Protein AF-A0A699X4Z8-F1 (afdb_monomer_lite)

Radius of gyration: 16.63 Å; chains: 1; bounding box: 36×35×42 Å

Foldseek 3Di:
DCVVPVVLVVVLVVLLCVLLVDDPPDDPVSSVVSPDPSSVVSRVSVVVVVVVCCVVPPPDPDPPPDPDD

Sequence (69 aa):
MLCKNPLIQEKVLQEVKTATEANDDISIDEFRFKLTQVALDKMHYLHSALTETLRLYPTVPLDGKSAGK

InterPro domains:
  IPR001128 Cytochrome P450 [PF00067] (2-62)
  IPR036396 Cytochrome P450 superfamily [G3DSA:1.10.630.10] (1-69)
  IPR036396 Cytochrome P450 superfamily [SSF48264] (2-62)

Organism: Tanacetum cinerariifolium (NCBI:txid118510)

Secondary structure (DSSP, 8-state):
-GGG-HHHHHHHHHHHHHHHT--TT--HHHHHHH--HHHHHT-HHHHHHHHHHHHHS-SS---------

pLDDT: mean 84.64, std 9.28, range [44.5, 92.62]

Structure (mmCIF, N/CA/C/O backbone):
data_AF-A0A699X4Z8-F1
#
_entry.id   AF-A0A699X4Z8-F1
#
loop_
_atom_site.group_PDB
_atom_site.id
_atom_site.type_symbol
_atom_site.label_atom_id
_atom_site.label_alt_id
_atom_site.label_comp_id
_atom_site.label_asym_id
_atom_site.label_entity_id
_atom_site.label_seq_id
_atom_site.pdbx_PDB_ins_code
_atom_site.Cartn_x
_atom_site.Cartn_y
_atom_site.Cartn_z
_atom_site.occupancy
_atom_site.B_iso_or_equiv
_atom_site.auth_seq_id
_atom_site.auth_comp_id
_atom_site.auth_asym_id
_atom_site.auth_atom_id
_atom_site.pdbx_PDB_model_num
ATOM 1 N N . MET A 1 1 ? -8.020 6.132 9.053 1.00 76.31 1 MET A N 1
ATOM 2 C CA . MET A 1 1 ? -6.937 5.549 9.875 1.00 76.31 1 MET A CA 1
ATOM 3 C C . MET A 1 1 ? -5.562 5.843 9.293 1.00 76.31 1 MET A C 1
ATOM 5 O O . MET A 1 1 ? -4.769 6.453 9.995 1.00 76.31 1 MET A O 1
ATOM 9 N N . LEU A 1 2 ? -5.300 5.533 8.020 1.00 80.88 2 LEU A N 1
ATOM 10 C CA . LEU A 1 2 ? -4.014 5.832 7.366 1.00 80.88 2 LEU A CA 1
ATOM 11 C C . LEU A 1 2 ? -3.644 7.326 7.381 1.00 80.88 2 LEU A C 1
ATOM 13 O O . LEU A 1 2 ? -2.580 7.674 7.870 1.00 80.88 2 LEU A O 1
ATOM 17 N N . CYS A 1 3 ? -4.568 8.221 7.014 1.00 81.06 3 CYS A N 1
ATOM 18 C CA . CYS A 1 3 ? -4.316 9.674 7.009 1.00 81.06 3 CYS A CA 1
ATOM 19 C C . CYS A 1 3 ? -4.083 10.294 8.400 1.00 81.06 3 CYS A C 1
ATOM 21 O O . CYS A 1 3 ? -3.651 11.434 8.501 1.00 81.06 3 CYS A O 1
ATOM 23 N N . LYS A 1 4 ? -4.396 9.561 9.480 1.00 86.31 4 LYS A N 1
ATOM 24 C CA . LYS A 1 4 ? -4.099 9.973 10.864 1.00 86.31 4 LYS A CA 1
ATOM 25 C C . LYS A 1 4 ? -2.768 9.404 11.369 1.00 86.31 4 LYS A C 1
ATOM 27 O O . LYS A 1 4 ? -2.322 9.783 12.442 1.00 86.31 4 LYS A O 1
ATOM 32 N N . ASN A 1 5 ? -2.156 8.493 10.612 1.00 86.56 5 ASN A N 1
ATOM 33 C CA . ASN A 1 5 ? -0.933 7.782 10.961 1.00 86.56 5 ASN A CA 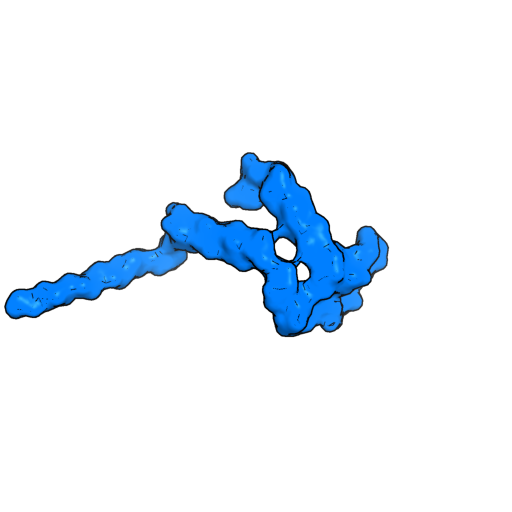1
ATOM 34 C C . ASN A 1 5 ? 0.076 7.923 9.805 1.00 86.56 5 ASN A C 1
ATOM 36 O O . ASN A 1 5 ? 0.251 6.976 9.033 1.00 86.56 5 ASN A O 1
ATOM 40 N N . PRO A 1 6 ? 0.739 9.088 9.670 1.00 89.19 6 PRO A N 1
ATOM 41 C CA . PRO A 1 6 ? 1.597 9.400 8.522 1.00 89.19 6 PRO A CA 1
ATOM 42 C C . PRO A 1 6 ? 2.727 8.381 8.322 1.00 89.19 6 PRO A C 1
ATOM 44 O O . PRO A 1 6 ? 3.032 8.025 7.191 1.00 89.19 6 PRO A O 1
ATOM 47 N N . LEU A 1 7 ? 3.273 7.825 9.409 1.00 89.25 7 LEU A N 1
ATOM 48 C CA . LEU A 1 7 ? 4.300 6.779 9.349 1.00 89.25 7 LEU A CA 1
ATOM 49 C C . LEU A 1 7 ? 3.804 5.495 8.670 1.00 89.25 7 LEU A C 1
ATOM 51 O O . LEU A 1 7 ? 4.541 4.852 7.930 1.00 89.25 7 LEU A O 1
ATOM 55 N N . ILE A 1 8 ? 2.553 5.100 8.920 1.00 87.69 8 ILE A N 1
ATOM 56 C CA . ILE A 1 8 ? 1.968 3.909 8.292 1.00 87.69 8 ILE A CA 1
ATOM 57 C C . ILE A 1 8 ? 1.622 4.209 6.835 1.00 87.69 8 ILE A C 1
ATOM 59 O O . ILE A 1 8 ? 1.843 3.367 5.970 1.00 87.69 8 ILE A O 1
ATOM 63 N N . GLN A 1 9 ? 1.131 5.416 6.553 1.00 89.25 9 GLN A N 1
ATOM 64 C CA . GLN A 1 9 ? 0.861 5.855 5.188 1.00 89.25 9 GLN A CA 1
ATOM 65 C C . GLN A 1 9 ? 2.131 5.851 4.324 1.00 89.25 9 GLN A C 1
ATOM 67 O O . GLN A 1 9 ? 2.083 5.374 3.194 1.00 89.25 9 GLN A O 1
ATOM 72 N N . GLU A 1 10 ? 3.262 6.321 4.854 1.00 91.62 10 GLU A N 1
ATOM 73 C CA . GLU A 1 10 ? 4.543 6.287 4.143 1.00 91.62 10 GLU A CA 1
ATOM 74 C C . GLU A 1 10 ? 5.003 4.851 3.868 1.00 91.62 10 GLU A C 1
ATOM 76 O O . GLU A 1 10 ? 5.363 4.534 2.737 1.00 91.62 10 GLU A O 1
ATOM 81 N N . LYS A 1 11 ? 4.907 3.951 4.855 1.00 91.12 11 LYS A N 1
ATOM 82 C CA . LYS A 1 11 ? 5.253 2.532 4.666 1.00 91.12 11 LYS A CA 1
ATOM 83 C C . LYS A 1 11 ? 4.405 1.857 3.591 1.00 91.12 11 LYS A C 1
ATOM 85 O O . LYS A 1 11 ? 4.952 1.178 2.729 1.00 91.12 11 LYS A O 1
ATOM 90 N N . VAL A 1 12 ? 3.090 2.078 3.613 1.00 91.00 12 VAL A N 1
ATOM 91 C CA . VAL A 1 12 ? 2.179 1.553 2.585 1.00 91.00 12 VAL A CA 1
ATOM 92 C C . VAL A 1 12 ? 2.521 2.137 1.214 1.00 91.00 12 VAL A C 1
ATOM 94 O O . VAL A 1 12 ? 2.560 1.400 0.236 1.00 91.00 12 VAL A O 1
ATOM 97 N N . LEU A 1 13 ? 2.824 3.436 1.125 1.00 89.81 13 LEU A N 1
ATOM 98 C CA . LEU A 1 13 ? 3.215 4.065 -0.137 1.00 89.81 13 LEU A CA 1
ATOM 99 C C . LEU A 1 13 ? 4.506 3.459 -0.705 1.00 89.81 13 LEU A C 1
ATOM 101 O O . LEU A 1 13 ? 4.559 3.152 -1.895 1.00 89.81 13 LEU A O 1
ATOM 105 N N . GLN A 1 14 ? 5.529 3.270 0.132 1.00 90.75 14 GLN A N 1
ATOM 106 C CA . GLN A 1 14 ? 6.786 2.633 -0.274 1.00 90.75 14 GLN A CA 1
ATOM 107 C C . GLN A 1 14 ? 6.558 1.202 -0.767 1.00 90.75 14 GLN A C 1
ATOM 109 O O . GLN A 1 14 ? 7.104 0.798 -1.794 1.00 90.75 14 GLN A O 1
ATOM 114 N N . GLU A 1 15 ? 5.716 0.449 -0.066 1.00 91.44 15 GLU A N 1
ATOM 115 C CA . GLU A 1 15 ? 5.383 -0.925 -0.422 1.00 91.44 15 GLU A CA 1
ATOM 116 C C . GLU A 1 15 ? 4.621 -1.002 -1.750 1.00 91.44 15 GLU A C 1
ATOM 118 O O . GLU A 1 15 ? 4.969 -1.810 -2.608 1.00 91.44 15 GLU A O 1
ATOM 123 N N . VAL A 1 16 ? 3.655 -0.106 -1.973 1.00 90.25 16 VAL A N 1
ATOM 124 C CA . VAL A 1 16 ? 2.922 -0.012 -3.242 1.00 90.25 16 VAL A CA 1
ATOM 125 C C . VAL A 1 16 ? 3.866 0.340 -4.390 1.00 90.25 16 VAL A C 1
ATOM 127 O O . VAL A 1 16 ? 3.842 -0.348 -5.412 1.00 90.25 16 VAL A O 1
ATOM 130 N N . LYS A 1 17 ? 4.729 1.353 -4.226 1.00 90.12 17 LYS A N 1
ATOM 131 C CA . LYS A 1 17 ? 5.719 1.739 -5.248 1.00 90.12 17 LYS A CA 1
ATOM 132 C C . LYS A 1 17 ? 6.665 0.583 -5.579 1.00 90.12 17 LYS A C 1
ATOM 134 O O . LYS A 1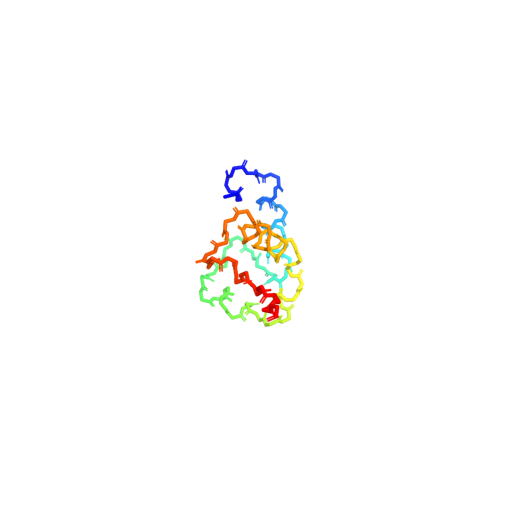 17 ? 6.911 0.316 -6.750 1.00 90.12 17 LYS A O 1
ATOM 139 N N . THR A 1 18 ? 7.126 -0.144 -4.562 1.00 90.06 18 THR A N 1
ATOM 140 C CA . THR A 1 18 ? 8.031 -1.292 -4.730 1.00 90.06 18 THR A CA 1
ATOM 141 C C . THR A 1 18 ? 7.338 -2.476 -5.404 1.00 90.06 18 THR A C 1
ATOM 143 O O . THR A 1 18 ? 7.893 -3.077 -6.317 1.00 90.06 18 THR A O 1
ATOM 146 N N . ALA A 1 19 ? 6.118 -2.818 -4.987 1.00 89.19 19 ALA A N 1
ATOM 147 C CA . ALA A 1 19 ? 5.396 -3.977 -5.507 1.00 89.19 19 ALA A CA 1
ATOM 148 C C . ALA A 1 19 ? 4.865 -3.767 -6.931 1.00 89.19 19 ALA A C 1
ATOM 150 O O . ALA A 1 19 ? 4.730 -4.735 -7.677 1.00 89.19 19 ALA A O 1
ATOM 151 N N . THR A 1 20 ? 4.561 -2.520 -7.295 1.00 87.69 20 THR A N 1
ATOM 152 C CA . THR A 1 20 ? 4.083 -2.159 -8.635 1.00 87.69 20 THR A CA 1
ATOM 153 C C . THR A 1 20 ? 5.181 -1.607 -9.533 1.00 87.69 20 THR A C 1
ATOM 155 O O . THR A 1 20 ? 4.882 -1.298 -10.675 1.00 87.69 20 THR A O 1
ATOM 158 N N . GLU A 1 21 ? 6.424 -1.452 -9.063 1.00 86.25 21 GLU A N 1
ATOM 159 C CA . GLU A 1 21 ? 7.514 -0.800 -9.818 1.00 86.25 21 GLU A CA 1
ATOM 160 C C . GLU A 1 21 ? 7.038 0.513 -10.479 1.00 86.25 21 GLU A C 1
ATOM 162 O O . GLU A 1 21 ? 7.270 0.792 -11.662 1.00 86.25 21 GLU A O 1
ATOM 167 N N . ALA A 1 22 ? 6.241 1.275 -9.727 1.00 83.44 22 ALA A N 1
ATOM 168 C CA . ALA A 1 22 ? 5.590 2.490 -10.187 1.00 83.44 22 ALA A CA 1
ATOM 169 C C . ALA A 1 22 ? 6.471 3.708 -9.902 1.00 83.44 22 ALA A C 1
ATOM 171 O O . ALA A 1 22 ? 6.912 3.918 -8.770 1.00 83.44 22 ALA A O 1
ATOM 172 N N . ASN A 1 23 ? 6.673 4.535 -10.927 1.00 81.69 23 ASN A N 1
ATOM 173 C CA . ASN A 1 23 ? 7.318 5.840 -10.801 1.00 81.69 23 ASN A CA 1
ATOM 174 C C . ASN A 1 23 ? 6.267 6.929 -10.542 1.00 81.69 23 ASN A C 1
ATOM 176 O O . ASN A 1 23 ? 5.083 6.721 -10.792 1.00 81.69 23 ASN A O 1
ATOM 180 N N . ASP A 1 24 ? 6.690 8.107 -10.076 1.00 79.38 24 ASP A N 1
ATOM 181 C CA . ASP A 1 24 ? 5.775 9.22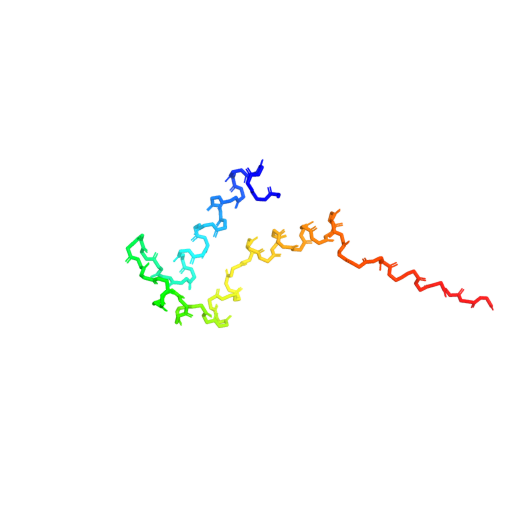7 -9.798 1.00 79.38 24 ASP A CA 1
ATOM 182 C C . ASP A 1 24 ? 5.028 9.755 -11.044 1.00 79.38 24 ASP A C 1
ATOM 184 O O . ASP A 1 24 ? 4.004 10.412 -10.893 1.00 79.38 24 ASP A O 1
ATOM 188 N N . ASP A 1 25 ? 5.485 9.422 -12.257 1.00 83.94 25 ASP A N 1
ATOM 189 C CA . ASP A 1 25 ? 4.867 9.810 -13.541 1.00 83.94 25 ASP A CA 1
ATOM 190 C C . ASP A 1 25 ? 4.011 8.690 -14.177 1.00 83.94 25 ASP A C 1
ATOM 192 O O . ASP A 1 25 ? 3.670 8.731 -15.356 1.00 83.94 25 ASP A O 1
ATOM 196 N N . ILE A 1 26 ? 3.675 7.636 -13.423 1.00 87.00 26 ILE A N 1
ATOM 197 C CA . ILE A 1 26 ? 2.861 6.538 -13.958 1.00 87.00 26 ILE A CA 1
ATOM 198 C C . ILE A 1 26 ? 1.416 6.995 -14.218 1.00 87.00 26 ILE A C 1
ATOM 200 O O . ILE A 1 26 ? 0.742 7.549 -13.347 1.00 87.00 26 ILE A O 1
ATOM 204 N N . SER A 1 27 ? 0.896 6.709 -15.413 1.00 89.31 27 SER A N 1
ATOM 205 C CA . SER A 1 27 ? -0.530 6.896 -15.696 1.00 89.31 27 SER A CA 1
ATOM 206 C C . SER A 1 27 ? -1.376 5.927 -14.868 1.00 89.31 27 SER A C 1
ATOM 208 O O . SER A 1 27 ? -0.985 4.784 -14.631 1.00 89.31 27 SER A O 1
ATOM 210 N N . ILE A 1 28 ? -2.587 6.347 -14.489 1.00 87.38 28 ILE A N 1
ATOM 211 C CA . ILE A 1 28 ? -3.556 5.498 -13.777 1.00 87.38 28 ILE A CA 1
ATOM 212 C C . ILE A 1 28 ? -3.796 4.186 -14.538 1.00 87.38 28 ILE A C 1
ATOM 214 O O . ILE A 1 28 ? -3.948 3.135 -13.921 1.00 87.38 28 ILE A O 1
ATOM 218 N N . ASP A 1 29 ? -3.819 4.231 -15.871 1.00 89.62 29 ASP A N 1
ATOM 219 C CA . ASP A 1 29 ? -4.035 3.037 -16.688 1.00 89.62 29 ASP A CA 1
ATOM 220 C C . ASP A 1 29 ? -2.861 2.052 -16.599 1.00 89.62 29 ASP A C 1
ATOM 222 O O . ASP A 1 29 ? -3.062 0.874 -16.311 1.00 89.62 29 ASP A O 1
ATOM 226 N N . GLU A 1 30 ? -1.627 2.549 -16.708 1.00 87.69 30 GLU A N 1
ATOM 227 C CA . GLU A 1 30 ? -0.426 1.727 -16.543 1.00 87.69 30 GLU A CA 1
ATOM 228 C C . GLU A 1 30 ? -0.350 1.148 -15.123 1.00 87.69 30 GLU A C 1
ATOM 230 O O . GLU A 1 30 ? -0.085 -0.041 -14.945 1.00 87.69 30 GLU A O 1
ATOM 235 N N . PHE A 1 31 ? -0.682 1.946 -14.105 1.00 89.00 31 PHE A N 1
ATOM 236 C CA . PHE A 1 31 ? -0.730 1.480 -12.722 1.00 89.00 31 PHE A CA 1
ATOM 237 C C . PHE A 1 31 ? -1.722 0.323 -12.532 1.00 89.00 31 PHE A C 1
ATOM 239 O O . PHE A 1 31 ? -1.407 -0.649 -11.844 1.00 89.00 31 PHE A O 1
ATOM 246 N N . ARG A 1 32 ? -2.893 0.372 -13.186 1.00 87.81 32 ARG A N 1
ATOM 247 C CA . ARG A 1 32 ? -3.880 -0.723 -13.148 1.00 87.81 32 ARG A CA 1
ATOM 248 C C . ARG A 1 32 ? -3.318 -2.022 -13.715 1.00 87.81 32 ARG A C 1
ATOM 250 O O . ARG A 1 32 ? -3.586 -3.075 -13.145 1.00 87.81 32 ARG A O 1
ATOM 257 N N . PHE A 1 33 ? -2.524 -1.962 -14.785 1.00 89.06 33 PHE A N 1
ATOM 258 C CA . PHE A 1 33 ? -1.872 -3.152 -15.344 1.00 89.06 33 PHE A CA 1
ATOM 259 C C . PHE A 1 33 ? -0.820 -3.748 -14.406 1.00 89.06 33 PHE A C 1
ATOM 261 O O . PHE A 1 33 ? -0.664 -4.968 -14.354 1.00 89.06 33 PHE A O 1
ATOM 268 N N . LYS A 1 34 ? -0.123 -2.909 -13.631 1.00 87.81 34 LYS A N 1
ATOM 269 C CA . LYS A 1 34 ? 0.883 -3.364 -12.659 1.00 87.81 34 LYS A CA 1
ATOM 270 C C . LYS A 1 34 ? 0.276 -3.918 -11.366 1.00 87.81 34 LYS A C 1
ATOM 272 O O . LYS A 1 34 ? 0.958 -4.622 -10.620 1.00 87.81 34 LYS A O 1
ATOM 277 N N . LEU A 1 35 ? -1.011 -3.670 -11.118 1.00 89.06 35 LEU A N 1
ATOM 278 C CA . LEU A 1 35 ? -1.769 -4.131 -9.950 1.00 89.06 35 LEU A CA 1
ATOM 279 C C . LEU A 1 35 ? -2.157 -5.618 -10.064 1.00 89.06 35 LEU A C 1
ATOM 281 O O . LEU A 1 35 ? -3.322 -6.008 -10.009 1.00 89.06 35 LEU A O 1
ATOM 285 N N . THR A 1 36 ? -1.150 -6.462 -10.264 1.00 90.75 36 THR A N 1
ATOM 286 C CA .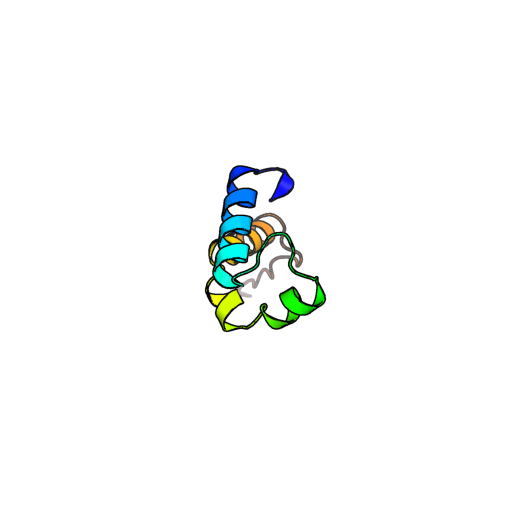 THR A 1 36 ? -1.298 -7.912 -10.406 1.00 90.75 36 THR A CA 1
ATOM 287 C C . THR A 1 36 ? -1.481 -8.589 -9.050 1.00 90.75 36 THR A C 1
ATOM 289 O O . THR A 1 36 ? -1.119 -8.045 -8.006 1.00 90.75 36 THR A O 1
ATOM 292 N N . GLN A 1 37 ? -1.981 -9.827 -9.049 1.00 88.06 37 GLN A N 1
ATOM 293 C CA . GLN A 1 37 ? -2.141 -10.593 -7.810 1.00 88.06 37 GLN A CA 1
ATOM 294 C C . GLN A 1 37 ? -0.810 -10.795 -7.066 1.00 88.06 37 GLN A C 1
ATOM 296 O O . GLN A 1 37 ? -0.785 -10.778 -5.840 1.00 88.06 37 GLN A O 1
ATOM 301 N N . VAL A 1 38 ? 0.294 -10.923 -7.808 1.00 88.12 38 VAL A N 1
ATOM 302 C CA . VAL A 1 38 ? 1.652 -11.045 -7.258 1.00 88.12 38 VAL A CA 1
ATOM 303 C C . VAL A 1 38 ? 2.109 -9.736 -6.612 1.00 88.12 38 VAL A C 1
ATOM 305 O O . VAL A 1 38 ? 2.746 -9.762 -5.563 1.00 88.12 38 VAL A O 1
ATOM 308 N N . ALA A 1 39 ? 1.781 -8.587 -7.213 1.00 88.88 39 ALA A N 1
ATOM 309 C CA . ALA A 1 39 ? 2.054 -7.287 -6.606 1.00 88.88 39 ALA A CA 1
ATOM 310 C C . ALA A 1 39 ? 1.244 -7.109 -5.314 1.00 88.88 39 ALA A C 1
ATOM 312 O O . ALA A 1 39 ? 1.798 -6.711 -4.297 1.00 88.88 39 ALA A O 1
ATOM 313 N N . LEU A 1 40 ? -0.042 -7.471 -5.328 1.00 89.25 40 LEU A N 1
ATOM 314 C CA . LEU A 1 40 ? -0.913 -7.397 -4.152 1.00 89.25 40 LEU A CA 1
ATOM 315 C C . LEU A 1 40 ? -0.459 -8.307 -3.005 1.00 89.25 40 LEU A C 1
ATOM 317 O O . LEU A 1 40 ? -0.588 -7.925 -1.845 1.00 89.25 40 LEU A O 1
ATOM 321 N N . ASP A 1 41 ? 0.069 -9.493 -3.303 1.00 89.19 41 ASP A N 1
ATOM 322 C CA . ASP A 1 41 ? 0.569 -10.430 -2.287 1.00 89.19 41 ASP A CA 1
ATOM 323 C C . ASP A 1 41 ? 1.782 -9.869 -1.524 1.00 89.19 41 ASP A C 1
ATOM 325 O O . ASP A 1 41 ? 1.898 -10.032 -0.311 1.00 89.19 41 ASP A O 1
ATOM 329 N N . LYS A 1 42 ? 2.628 -9.093 -2.214 1.00 88.31 42 LYS A N 1
ATOM 330 C CA . LYS A 1 42 ? 3.798 -8.422 -1.628 1.00 88.31 42 LYS A CA 1
ATOM 331 C C . LYS A 1 42 ? 3.445 -7.215 -0.747 1.00 88.31 42 LYS A C 1
ATOM 333 O O . LYS A 1 42 ? 4.330 -6.693 -0.072 1.00 88.31 42 LYS A O 1
ATOM 338 N N . MET A 1 43 ? 2.191 -6.750 -0.747 1.00 92.62 43 MET A N 1
ATOM 339 C CA . MET A 1 43 ? 1.767 -5.553 -0.010 1.00 92.62 43 MET A CA 1
ATOM 340 C C . MET A 1 43 ? 1.330 -5.849 1.441 1.00 92.62 43 MET A C 1
ATOM 342 O O . MET A 1 43 ? 0.179 -5.629 1.829 1.00 92.62 43 MET A O 1
ATOM 346 N N . HIS A 1 44 ? 2.236 -6.374 2.269 1.00 89.81 44 HIS A N 1
ATOM 347 C CA . HIS A 1 44 ? 1.948 -6.807 3.643 1.00 89.81 44 HIS A CA 1
ATOM 348 C C . HIS A 1 44 ? 1.482 -5.688 4.590 1.00 89.81 44 HIS A C 1
ATOM 350 O O . HIS A 1 44 ? 0.584 -5.909 5.417 1.00 89.81 44 HIS A O 1
ATOM 356 N N . TYR A 1 45 ? 2.055 -4.489 4.497 1.00 89.69 45 TYR A N 1
ATOM 357 C CA . TYR A 1 45 ? 1.613 -3.333 5.278 1.00 89.69 45 TYR A CA 1
ATOM 358 C C . TYR A 1 45 ? 0.221 -2.873 4.861 1.00 89.69 45 TYR A C 1
ATOM 360 O O . TYR A 1 45 ? -0.580 -2.517 5.733 1.00 89.69 45 TYR A O 1
ATOM 368 N N . LEU A 1 46 ? -0.096 -2.921 3.565 1.00 90.88 46 LEU A N 1
ATOM 369 C CA . LEU A 1 46 ? -1.445 -2.620 3.087 1.00 90.88 46 LEU A CA 1
ATOM 370 C C . LEU A 1 46 ? -2.468 -3.602 3.677 1.00 90.88 46 LEU A C 1
ATOM 372 O O . LEU A 1 46 ? -3.464 -3.168 4.262 1.00 90.88 46 LEU A O 1
ATOM 376 N N . HIS A 1 47 ? -2.193 -4.910 3.605 1.00 91.94 47 HIS A N 1
ATOM 377 C CA . HIS A 1 47 ? -3.052 -5.946 4.201 1.00 91.94 47 HIS A CA 1
ATOM 378 C C . HIS A 1 47 ? -3.222 -5.754 5.710 1.00 91.94 47 HIS A C 1
ATOM 380 O O . HIS A 1 47 ? -4.335 -5.852 6.234 1.00 91.94 47 HIS A O 1
ATOM 386 N N . SER A 1 48 ? -2.141 -5.415 6.413 1.00 90.31 48 SER A N 1
ATOM 387 C CA . SER A 1 48 ? -2.166 -5.169 7.859 1.00 90.31 48 SER A CA 1
ATOM 388 C C . SER A 1 48 ? -3.014 -3.947 8.219 1.00 90.31 48 SER A C 1
ATOM 390 O O . SER A 1 48 ? -3.821 -4.003 9.147 1.00 90.31 48 SER A O 1
ATOM 392 N N . ALA A 1 49 ? -2.890 -2.850 7.466 1.00 90.94 49 ALA A N 1
ATOM 393 C CA . ALA A 1 49 ? -3.672 -1.637 7.695 1.00 90.94 49 ALA A CA 1
ATOM 394 C C . ALA A 1 49 ? -5.174 -1.855 7.447 1.00 90.94 49 ALA A C 1
ATOM 396 O O . ALA A 1 49 ? -6.008 -1.323 8.189 1.00 90.94 49 ALA A O 1
ATOM 397 N N . LEU A 1 50 ? -5.528 -2.646 6.429 1.00 90.31 50 LEU A N 1
ATOM 398 C CA . LEU A 1 50 ? -6.913 -3.036 6.154 1.00 90.31 50 LEU A CA 1
ATOM 399 C C . LEU A 1 50 ? -7.466 -3.935 7.260 1.00 90.31 50 LEU A C 1
ATOM 401 O O . LEU A 1 50 ? -8.540 -3.656 7.792 1.00 90.31 50 LEU A O 1
ATOM 405 N N . THR A 1 51 ? -6.703 -4.953 7.656 1.00 90.50 51 THR A N 1
ATOM 406 C CA . THR A 1 51 ? -7.073 -5.875 8.739 1.00 90.50 51 THR A CA 1
ATOM 407 C C . THR A 1 51 ? -7.318 -5.119 10.042 1.00 90.50 51 THR A C 1
ATOM 409 O O . THR A 1 51 ? -8.343 -5.315 10.691 1.00 90.50 51 THR A O 1
ATOM 412 N N . GLU A 1 52 ? -6.429 -4.192 10.397 1.00 90.50 52 GLU A N 1
ATOM 413 C CA . GLU A 1 52 ? -6.579 -3.390 11.611 1.00 90.50 52 GLU A CA 1
ATOM 414 C C . GLU A 1 52 ? -7.773 -2.430 11.525 1.00 90.50 52 GLU A C 1
ATOM 416 O O . GLU A 1 52 ? -8.499 -2.233 12.500 1.00 90.50 52 GLU A O 1
ATOM 421 N N . THR A 1 53 ? -8.034 -1.874 10.337 1.00 90.19 53 THR A N 1
ATOM 422 C CA . THR A 1 53 ? -9.220 -1.038 10.112 1.00 90.19 53 THR A CA 1
ATOM 423 C C . THR A 1 53 ? -10.503 -1.840 10.319 1.00 90.19 53 THR A C 1
ATOM 425 O O . THR A 1 53 ? -11.407 -1.343 10.982 1.00 90.19 53 THR A O 1
ATOM 428 N N . LEU A 1 54 ? -10.570 -3.078 9.824 1.00 89.19 54 LEU A N 1
ATOM 429 C CA . LEU A 1 54 ? -11.727 -3.959 10.011 1.00 89.19 54 LEU A CA 1
ATOM 430 C C . LEU A 1 54 ? -11.865 -4.460 11.455 1.00 89.19 54 LEU A C 1
ATOM 432 O O . LEU A 1 54 ? -12.985 -4.630 11.929 1.00 89.19 54 LEU A O 1
ATOM 436 N N . ARG A 1 55 ? -10.754 -4.653 12.180 1.00 89.25 55 ARG A N 1
ATOM 437 C CA . ARG A 1 55 ? -10.788 -4.994 13.612 1.00 89.25 55 ARG A CA 1
ATOM 438 C C . ARG A 1 55 ? -11.370 -3.854 14.450 1.00 89.25 55 ARG A C 1
ATOM 440 O O . ARG A 1 55 ? -12.144 -4.106 15.369 1.00 89.25 55 ARG A O 1
ATOM 447 N N . LEU A 1 56 ? -10.973 -2.613 14.158 1.00 87.19 56 LEU A N 1
ATOM 448 C CA . LEU A 1 56 ? -11.422 -1.421 14.889 1.00 87.19 56 LEU A CA 1
ATOM 449 C C . LEU A 1 56 ? -12.818 -0.955 14.461 1.00 87.19 56 LEU A C 1
ATOM 451 O O . LEU A 1 56 ? -13.568 -0.428 15.281 1.00 87.19 56 LEU A O 1
ATOM 455 N N . TYR A 1 57 ? -13.157 -1.149 13.188 1.00 86.56 57 TYR A N 1
ATOM 456 C CA . TYR A 1 57 ? -14.416 -0.731 12.581 1.00 86.56 57 TYR A CA 1
ATOM 457 C C . TYR A 1 57 ? -15.002 -1.880 11.756 1.00 86.56 57 TYR A C 1
ATOM 459 O O . TYR A 1 57 ? -14.938 -1.853 10.523 1.00 86.5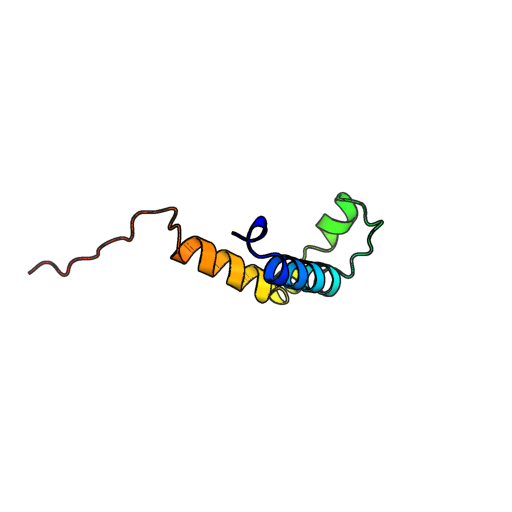6 57 TYR A O 1
ATOM 467 N N . PRO A 1 58 ? -15.560 -2.906 12.418 1.00 83.00 58 PRO A N 1
ATOM 468 C CA . PRO A 1 58 ? -16.185 -4.007 11.709 1.00 83.00 58 PRO A CA 1
ATOM 469 C C . PRO A 1 58 ? -17.399 -3.483 10.933 1.00 83.00 58 PRO A C 1
ATOM 471 O O . PRO A 1 58 ? -18.302 -2.864 11.493 1.00 83.00 58 PRO A O 1
ATOM 474 N N . THR A 1 59 ? -17.413 -3.714 9.621 1.00 76.88 59 THR A N 1
ATOM 475 C CA . THR A 1 59 ? -18.509 -3.321 8.717 1.00 76.88 59 THR A CA 1
ATOM 476 C C . THR A 1 59 ? -19.748 -4.201 8.858 1.00 76.88 59 THR A C 1
ATOM 478 O O . THR A 1 59 ? -20.820 -3.833 8.385 1.00 76.88 59 THR A O 1
ATOM 481 N N . VAL A 1 60 ? -19.612 -5.346 9.524 1.00 78.75 60 VAL A N 1
ATOM 482 C CA . VAL A 1 60 ? -20.696 -6.268 9.867 1.00 78.75 60 VAL A CA 1
ATOM 483 C C . VAL A 1 60 ? -20.696 -6.483 11.380 1.00 78.75 60 VAL A C 1
ATOM 485 O O . VAL A 1 60 ? -19.615 -6.623 11.958 1.00 78.75 60 VAL A O 1
ATOM 488 N N . PRO A 1 61 ? -21.870 -6.531 12.037 1.00 71.81 61 PRO A N 1
ATOM 489 C CA . PRO A 1 61 ? -21.961 -6.968 13.423 1.00 71.81 61 PRO A CA 1
ATOM 490 C C . PRO A 1 61 ? -21.269 -8.322 13.565 1.00 71.81 61 PRO A C 1
ATOM 492 O O . PRO A 1 61 ? -21.491 -9.217 12.750 1.00 71.81 61 PRO A O 1
ATOM 495 N N . LEU A 1 62 ? -20.409 -8.460 14.574 1.00 68.56 62 LEU A N 1
ATOM 496 C CA . LEU A 1 62 ? -19.756 -9.731 14.863 1.00 68.56 62 LEU A CA 1
ATOM 497 C C . LEU A 1 62 ? -20.852 -10.770 15.124 1.00 68.56 62 LEU A C 1
ATOM 499 O O . LEU A 1 62 ? -21.639 -10.603 16.056 1.00 68.56 62 LEU A O 1
ATOM 503 N N . ASP A 1 63 ? -20.924 -11.802 14.281 1.00 68.44 63 ASP A N 1
ATOM 504 C CA . ASP A 1 63 ? -21.868 -12.906 14.446 1.00 68.44 63 ASP A CA 1
ATOM 505 C C . ASP A 1 63 ? -21.556 -13.614 15.769 1.00 68.44 63 ASP A C 1
ATOM 507 O O . ASP A 1 63 ? -20.593 -14.373 15.904 1.00 68.44 63 ASP A O 1
ATOM 511 N N . GLY A 1 64 ? -22.336 -13.282 16.795 1.00 64.19 64 GLY A N 1
ATOM 512 C CA . GLY A 1 64 ? -22.270 -13.918 18.096 1.00 64.19 64 GLY A CA 1
ATOM 513 C C . GLY A 1 64 ? -22.907 -15.292 17.996 1.00 64.19 64 GLY A C 1
ATOM 514 O O . GLY A 1 64 ? -24.074 -15.454 18.338 1.00 64.19 64 GLY A O 1
ATOM 515 N N . LYS A 1 65 ? -22.154 -16.284 17.524 1.00 64.75 65 LYS A N 1
ATOM 516 C CA . LYS A 1 65 ? -22.600 -17.676 17.526 1.00 64.75 65 LYS A CA 1
ATOM 517 C C . LYS A 1 65 ? -22.632 -18.187 18.968 1.00 64.75 65 LYS A C 1
ATOM 519 O O . LYS A 1 65 ? -21.654 -18.727 19.482 1.00 64.75 65 LYS A O 1
ATOM 524 N N . SER A 1 66 ? -23.750 -17.965 19.652 1.00 64.75 66 SER A N 1
ATOM 525 C CA . SER A 1 66 ? -24.027 -18.536 20.966 1.00 64.75 66 SER A CA 1
ATOM 526 C C . SER A 1 66 ? -24.257 -20.040 20.819 1.00 64.75 66 SER A C 1
ATOM 528 O O . SER A 1 66 ? -25.091 -20.484 20.031 1.00 64.75 66 SER A O 1
ATOM 530 N N . ALA A 1 67 ? -23.513 -20.843 21.584 1.00 62.62 67 ALA A N 1
ATOM 531 C CA . ALA A 1 67 ? -23.835 -22.252 21.765 1.00 62.62 67 ALA A CA 1
ATOM 532 C C . ALA A 1 67 ? -25.186 -22.328 22.494 1.00 62.62 67 ALA A C 1
ATOM 534 O O . ALA A 1 67 ? -25.269 -22.034 23.689 1.00 62.62 67 ALA A O 1
ATOM 535 N N . GLY A 1 68 ? -26.250 -22.636 21.751 1.00 61.50 68 GLY A N 1
ATOM 536 C CA . GLY A 1 68 ? -27.559 -22.939 22.320 1.00 6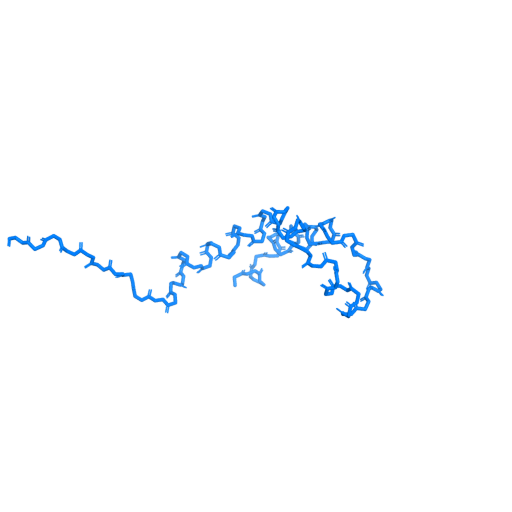1.50 68 GLY A CA 1
ATOM 537 C C . GLY A 1 68 ? -27.422 -24.093 23.310 1.00 61.50 68 GLY A C 1
ATOM 538 O O . GLY A 1 68 ? -26.814 -25.111 22.982 1.00 61.50 68 GLY A O 1
ATOM 539 N N . LYS A 1 69 ? -27.912 -23.865 24.530 1.00 44.50 69 LYS A N 1
ATOM 540 C CA . LYS A 1 69 ? -28.025 -24.869 25.592 1.00 44.50 69 LYS A CA 1
ATOM 541 C C . LYS A 1 69 ? -28.940 -26.016 25.186 1.00 44.50 69 LYS A C 1
ATOM 543 O O . LYS A 1 69 ? -29.932 -25.738 24.478 1.00 44.50 69 LYS A O 1
#